Protein AF-A0A5C7VRA2-F1 (afdb_monomer)

Mean predicted aligned error: 5.69 Å

Secondary structure (DSSP, 8-state):
-----GGG--HHHHHHHHHHHHTS--GGGTT--HHHHHHS---TT--

Organism: Aquipseudomonas alcaligenes (NCBI:txid43263)

Sequence (47 aa):
PKGGDFSKLTVEAVSRVVTKINLRPRKRLGWKTPYEVYAGVSVALMC

Foldseek 3Di:
DPDDDPVPDDPVNVVVVVVCQQCAQDVVVVRHGVVCVVVVHGPPPPD

Solvent-accessible surface area (backbone atoms only — not comparable to full-atom values): 3054 Å² total; per-residue (Å²): 126,97,74,80,69,67,89,78,61,51,71,66,61,51,49,55,50,51,52,53,57,34,68,38,61,31,76,94,57,79,53,38,20,58,47,32,69,73,71,74,48,81,72,92,77,80,124

Nearest PDB structures (foldseek):
  8wd8-assembly1_B  TM=4.509E-01  e=9.219E+00  Thermococcus thioreducens

pLDDT: mean 87.21, std 13.99, range [38.5, 96.44]

Structure (mmCIF, N/CA/C/O backbone):
data_AF-A0A5C7VRA2-F1
#
_entry.id   AF-A0A5C7VRA2-F1
#
loop_
_atom_site.group_PDB
_atom_site.id
_atom_site.type_symbol
_atom_site.label_atom_id
_atom_site.label_alt_id
_atom_site.label_comp_id
_atom_site.label_asym_id
_atom_site.label_entity_id
_atom_site.label_seq_id
_atom_site.pdbx_PDB_ins_code
_atom_site.Cartn_x
_atom_site.Cartn_y
_atom_site.Cartn_z
_atom_site.occupancy
_atom_site.B_iso_or_equiv
_atom_site.auth_seq_id
_atom_site.auth_comp_id
_atom_site.auth_asym_id
_atom_site.auth_atom_id
_atom_site.pdbx_PDB_model_num
ATOM 1 N N . PRO A 1 1 ? 4.525 -5.703 22.686 1.00 55.12 1 PRO A N 1
ATOM 2 C CA . PRO A 1 1 ? 3.874 -6.495 21.613 1.00 55.12 1 PRO A CA 1
ATOM 3 C C . PRO A 1 1 ? 3.321 -5.584 20.509 1.00 55.12 1 PRO A C 1
ATOM 5 O O . PRO A 1 1 ? 2.973 -4.438 20.784 1.00 55.12 1 PRO A O 1
ATOM 8 N N . LYS A 1 2 ? 3.188 -6.098 19.279 1.00 58.44 2 LYS A N 1
ATOM 9 C CA . LYS A 1 2 ? 2.121 -5.587 18.407 1.00 58.44 2 LYS A CA 1
ATOM 10 C C . LYS A 1 2 ? 0.815 -5.772 19.188 1.00 58.44 2 LYS A C 1
ATOM 12 O O . LYS A 1 2 ? 0.530 -6.887 19.605 1.00 58.44 2 LYS A O 1
ATOM 17 N N . GLY A 1 3 ? 0.107 -4.687 19.474 1.00 73.00 3 GLY A N 1
ATOM 18 C CA . GLY A 1 3 ? -1.046 -4.697 20.384 1.00 73.00 3 GLY A CA 1
ATOM 19 C C . GLY A 1 3 ? -1.911 -3.449 20.251 1.00 73.00 3 GLY A C 1
ATOM 20 O O . GLY A 1 3 ? -2.586 -3.065 21.197 1.00 73.00 3 GLY A O 1
ATOM 21 N N . GLY A 1 4 ? -1.832 -2.781 19.097 1.00 81.12 4 GLY A N 1
ATOM 22 C CA . GLY A 1 4 ? -2.740 -1.690 18.777 1.00 81.12 4 GLY A CA 1
ATOM 23 C C . GLY A 1 4 ? -4.151 -2.241 18.612 1.00 81.12 4 GLY A C 1
ATOM 24 O O . GLY A 1 4 ? -4.349 -3.240 17.923 1.00 81.12 4 GLY A O 1
ATOM 25 N N . ASP A 1 5 ? -5.105 -1.594 19.265 1.00 86.44 5 ASP A N 1
ATOM 26 C CA . ASP A 1 5 ? -6.516 -1.926 19.162 1.00 86.44 5 ASP A CA 1
ATOM 27 C C . ASP A 1 5 ? -7.056 -1.508 17.786 1.00 86.44 5 ASP A C 1
ATOM 29 O O . ASP A 1 5 ? -7.117 -0.320 17.459 1.00 86.44 5 ASP A O 1
ATOM 33 N N . PHE A 1 6 ? -7.430 -2.495 16.971 1.00 85.38 6 PHE A N 1
ATOM 34 C CA . PHE A 1 6 ? -7.941 -2.275 15.619 1.00 85.38 6 PHE A CA 1
ATOM 35 C C . PHE A 1 6 ? -9.350 -1.671 15.603 1.00 85.38 6 PHE A C 1
ATOM 37 O O . PHE A 1 6 ? -9.724 -1.084 14.592 1.00 85.38 6 PHE A O 1
ATOM 44 N N . SER A 1 7 ? -10.107 -1.742 16.708 1.00 89.06 7 SER A N 1
ATOM 45 C CA . SER A 1 7 ? -11.447 -1.135 16.791 1.00 89.06 7 SER A CA 1
ATOM 46 C C . SER A 1 7 ? -11.423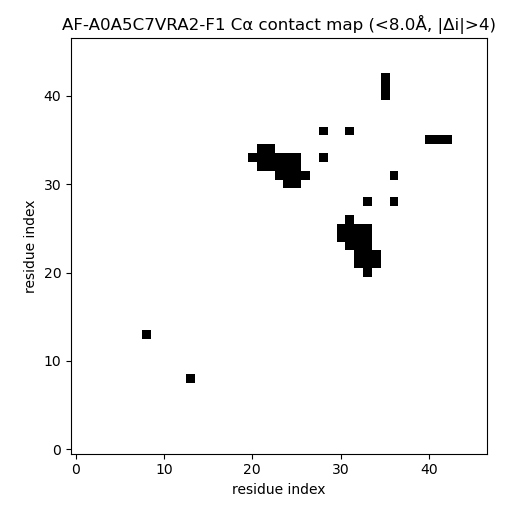 0.395 16.691 1.00 89.06 7 SER A C 1
ATOM 48 O O . SER A 1 7 ? -12.425 1.015 16.352 1.00 89.06 7 SER A O 1
ATOM 50 N N . LYS A 1 8 ? -10.260 1.008 16.939 1.00 88.44 8 LYS A N 1
ATOM 51 C CA . LYS A 1 8 ? -10.045 2.462 16.887 1.00 88.44 8 LYS A CA 1
ATOM 52 C C . LYS A 1 8 ? -9.561 2.954 15.523 1.00 88.44 8 LYS A C 1
ATOM 54 O O . LYS A 1 8 ? -9.298 4.145 15.365 1.00 88.44 8 LYS A O 1
ATOM 59 N N . LEU A 1 9 ? -9.373 2.058 14.554 1.00 90.31 9 LEU A N 1
ATOM 60 C CA . LEU A 1 9 ? -8.886 2.422 13.229 1.00 90.31 9 LEU A CA 1
ATOM 61 C C . LEU A 1 9 ? -10.043 2.7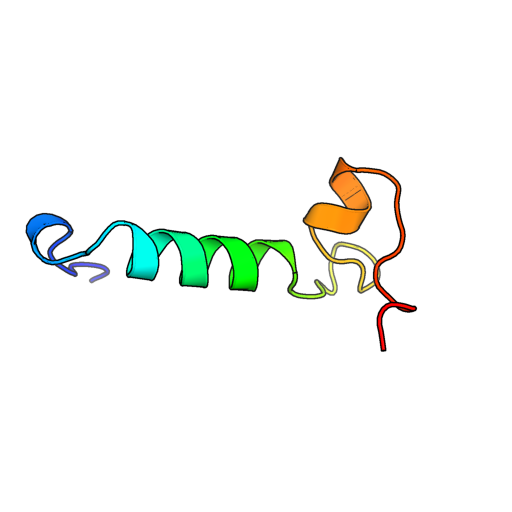46 12.294 1.00 90.31 9 LEU A C 1
ATOM 63 O O . LEU A 1 9 ? -11.034 2.025 12.229 1.00 90.31 9 LEU A O 1
ATOM 67 N N . THR A 1 10 ? -9.864 3.801 11.507 1.00 94.38 10 THR A N 1
ATOM 68 C CA . THR A 1 10 ? -10.773 4.119 10.410 1.00 94.38 10 THR A CA 1
ATOM 69 C C . THR A 1 10 ? -10.317 3.440 9.121 1.00 94.38 10 THR A C 1
ATOM 71 O O . THR A 1 10 ? -9.139 3.098 8.948 1.00 94.38 10 THR A O 1
ATOM 74 N N . VAL A 1 11 ? -11.244 3.272 8.179 1.00 94.56 11 VAL A N 1
ATOM 75 C CA . VAL A 1 11 ? -10.952 2.680 6.867 1.00 94.56 11 VAL A CA 1
ATOM 76 C C . VAL A 1 11 ? -9.929 3.525 6.101 1.00 94.56 11 VAL A C 1
ATOM 78 O O . VAL A 1 11 ? -9.036 2.981 5.452 1.00 94.56 11 VAL A O 1
ATOM 81 N N . GLU A 1 12 ? -9.980 4.850 6.229 1.00 95.81 12 GLU A N 1
ATOM 82 C CA . GLU A 1 12 ? -9.045 5.776 5.582 1.00 95.81 12 GLU A CA 1
ATOM 83 C C . GLU A 1 12 ? -7.628 5.609 6.134 1.00 95.81 12 GLU A C 1
ATOM 85 O O . GLU A 1 12 ? -6.655 5.640 5.376 1.00 95.81 12 GLU A O 1
ATOM 90 N N . ALA A 1 13 ? -7.494 5.400 7.447 1.00 94.12 13 ALA A N 1
ATOM 91 C CA . ALA A 1 13 ? -6.203 5.144 8.075 1.00 94.12 13 ALA A CA 1
ATOM 92 C C . ALA A 1 13 ? -5.588 3.837 7.556 1.00 94.12 13 ALA A C 1
ATOM 94 O O . ALA A 1 13 ? -4.406 3.805 7.201 1.00 94.12 13 ALA A O 1
ATOM 95 N N . VAL A 1 14 ? -6.397 2.780 7.440 1.00 94.81 14 VAL A N 1
ATOM 96 C CA . VAL A 1 14 ? -5.964 1.498 6.867 1.00 94.81 14 VAL A CA 1
ATOM 97 C C . VAL A 1 14 ? -5.571 1.670 5.400 1.00 94.81 14 VAL A C 1
ATOM 99 O O . VAL A 1 14 ? -4.471 1.274 5.014 1.00 94.81 14 VAL A O 1
ATOM 102 N N . SER A 1 15 ? -6.412 2.327 4.600 1.00 95.88 15 SER A N 1
ATOM 103 C CA . SER A 1 15 ? -6.171 2.576 3.175 1.00 95.88 15 SER A CA 1
ATOM 104 C C . SER A 1 15 ? -4.864 3.338 2.937 1.00 95.88 15 SER A C 1
ATOM 106 O O . SER A 1 15 ? -4.031 2.926 2.129 1.00 95.88 15 SER A O 1
ATOM 108 N N . ARG A 1 16 ? -4.597 4.388 3.725 1.00 96.44 16 ARG A N 1
ATOM 109 C CA . ARG A 1 16 ? -3.332 5.141 3.676 1.00 96.44 16 ARG A CA 1
ATOM 110 C C . ARG A 1 16 ? -2.112 4.257 3.918 1.00 96.44 16 ARG A C 1
ATOM 112 O O . ARG A 1 16 ? -1.107 4.384 3.215 1.00 96.44 16 ARG A O 1
ATOM 119 N N . VAL A 1 17 ? -2.181 3.365 4.906 1.00 95.50 17 VAL A N 1
ATOM 120 C CA . VAL A 1 17 ? -1.076 2.452 5.226 1.00 95.50 17 VAL A CA 1
ATOM 121 C C . VAL A 1 17 ? -0.895 1.405 4.129 1.00 95.50 17 VAL A C 1
ATOM 123 O O . VAL A 1 17 ? 0.241 1.163 3.721 1.00 95.50 17 VAL A O 1
ATOM 126 N N . VAL A 1 18 ? -1.982 0.830 3.610 1.00 96.38 18 VAL A N 1
ATOM 127 C CA . VAL A 1 18 ? -1.949 -0.131 2.496 1.00 96.38 18 VAL A CA 1
ATOM 128 C C . VAL A 1 18 ? -1.300 0.497 1.264 1.00 96.38 18 VAL A C 1
ATOM 130 O O . VAL A 1 18 ? -0.335 -0.057 0.736 1.00 96.38 18 VAL A O 1
ATOM 133 N N . THR A 1 19 ? -1.741 1.692 0.869 1.00 96.00 19 THR A N 1
ATOM 134 C CA . THR A 1 19 ? -1.154 2.452 -0.244 1.00 96.00 19 THR A CA 1
ATOM 135 C C . THR A 1 19 ? 0.335 2.696 -0.021 1.00 96.00 19 THR A C 1
ATOM 137 O O . THR A 1 19 ? 1.154 2.386 -0.884 1.00 96.00 19 THR A O 1
ATOM 140 N N . LYS A 1 20 ? 0.727 3.147 1.177 1.00 96.31 20 LYS A N 1
ATOM 141 C CA . LYS A 1 20 ? 2.141 3.357 1.518 1.00 96.31 20 LYS A CA 1
ATOM 142 C C . LYS A 1 20 ? 2.964 2.070 1.449 1.00 96.31 20 LYS A C 1
ATOM 144 O O . LYS A 1 20 ? 4.125 2.117 1.058 1.00 96.31 20 LYS A O 1
ATOM 149 N N . ILE A 1 21 ? 2.411 0.926 1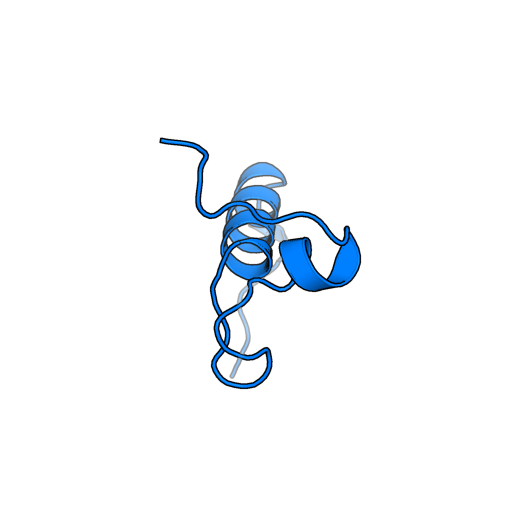.852 1.00 96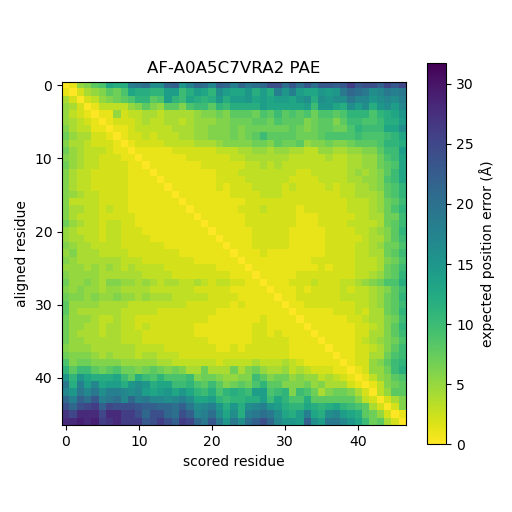.12 21 ILE A N 1
ATOM 150 C CA . ILE A 1 21 ? 3.110 -0.365 1.798 1.00 96.12 21 ILE A CA 1
ATOM 151 C C . ILE A 1 21 ? 3.287 -0.824 0.349 1.00 96.12 21 ILE A C 1
ATOM 153 O O . ILE A 1 21 ? 4.392 -1.246 -0.006 1.00 96.12 21 ILE A O 1
ATOM 157 N N . ASN A 1 22 ? 2.231 -0.723 -0.459 1.00 96.00 22 ASN A N 1
ATOM 158 C CA . ASN A 1 22 ? 2.198 -1.200 -1.841 1.00 96.00 22 ASN A CA 1
ATOM 159 C C . ASN A 1 22 ? 3.014 -0.335 -2.799 1.00 96.00 22 ASN A C 1
ATOM 161 O O . ASN A 1 22 ? 3.568 -0.871 -3.752 1.00 96.00 22 ASN A O 1
ATOM 165 N N . LEU A 1 23 ? 3.143 0.963 -2.515 1.00 95.19 23 LEU A N 1
ATOM 166 C CA . LEU A 1 23 ? 3.952 1.903 -3.295 1.00 95.19 23 LEU A CA 1
ATOM 167 C C . LEU A 1 23 ? 5.387 2.051 -2.774 1.00 95.19 23 LEU A C 1
ATOM 169 O O . LEU A 1 23 ? 6.132 2.890 -3.266 1.00 95.19 23 LEU A O 1
ATOM 173 N N . ARG A 1 24 ? 5.809 1.273 -1.768 1.00 95.25 24 ARG A N 1
ATOM 174 C CA . ARG A 1 24 ? 7.166 1.383 -1.216 1.00 95.25 24 ARG A CA 1
ATOM 175 C C . ARG A 1 24 ? 8.153 0.482 -1.964 1.00 95.25 24 ARG A C 1
ATOM 177 O O . ARG A 1 24 ? 8.010 -0.740 -1.861 1.00 95.25 24 ARG A O 1
ATOM 184 N N . P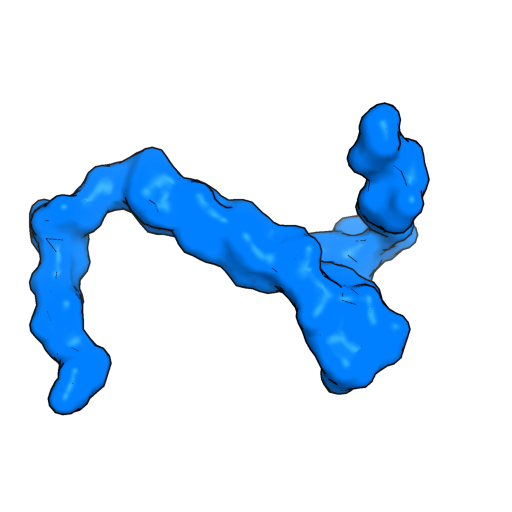RO A 1 25 ? 9.214 1.036 -2.581 1.00 95.62 25 PRO A N 1
ATOM 185 C CA . PRO A 1 25 ? 10.318 0.268 -3.154 1.00 95.62 25 PRO A CA 1
ATOM 186 C C . PRO A 1 25 ? 10.933 -0.719 -2.158 1.00 95.62 25 PRO A C 1
ATOM 188 O O . PRO A 1 25 ? 11.212 -0.368 -1.003 1.00 95.62 25 PRO A O 1
ATOM 191 N N . ARG A 1 26 ? 11.168 -1.966 -2.585 1.00 96.25 26 ARG A N 1
ATOM 192 C CA . ARG A 1 26 ? 11.784 -3.009 -1.746 1.00 96.25 26 ARG A CA 1
ATOM 193 C C . ARG A 1 26 ? 13.072 -3.524 -2.376 1.00 96.25 26 ARG A C 1
ATOM 195 O O . ARG A 1 26 ? 13.064 -3.984 -3.510 1.00 96.25 26 ARG A O 1
ATOM 202 N N . LYS A 1 27 ? 14.158 -3.571 -1.594 1.00 95.75 27 LYS A N 1
ATOM 203 C CA . LYS A 1 27 ? 15.456 -4.146 -2.010 1.00 95.75 27 LYS A CA 1
ATOM 204 C C . LYS A 1 27 ? 15.318 -5.545 -2.623 1.00 95.75 27 LYS A C 1
ATOM 206 O O . LYS A 1 27 ? 15.878 -5.811 -3.676 1.00 95.75 27 LYS A O 1
ATOM 211 N N . ARG A 1 28 ? 14.508 -6.410 -2.001 1.00 96.00 28 ARG A N 1
ATOM 212 C CA . ARG A 1 28 ? 14.244 -7.784 -2.471 1.00 96.00 28 ARG A CA 1
ATOM 213 C C . ARG A 1 28 ? 13.561 -7.846 -3.845 1.00 96.00 28 ARG A C 1
ATOM 215 O O . ARG A 1 28 ? 13.684 -8.855 -4.522 1.00 96.00 28 ARG A O 1
ATOM 222 N N . LEU A 1 29 ? 12.854 -6.792 -4.249 1.00 93.31 29 LEU A N 1
ATOM 223 C CA . LEU A 1 29 ? 12.159 -6.699 -5.536 1.00 93.31 29 LEU A CA 1
ATOM 224 C C . LEU A 1 29 ? 12.984 -5.922 -6.577 1.00 93.31 29 LEU A C 1
ATOM 226 O O . LEU A 1 29 ? 12.422 -5.351 -7.506 1.00 93.31 29 LEU A O 1
ATOM 230 N N . GLY A 1 30 ? 14.306 -5.819 -6.394 1.00 93.56 30 GLY A N 1
ATOM 231 C CA . GLY A 1 30 ? 15.157 -5.005 -7.266 1.00 93.56 30 GLY A CA 1
ATOM 232 C C . GLY A 1 30 ? 14.797 -3.519 -7.214 1.00 93.56 30 GLY A C 1
ATOM 233 O O . GLY A 1 30 ? 14.840 -2.844 -8.233 1.00 93.56 30 GLY A O 1
ATOM 234 N N . TRP A 1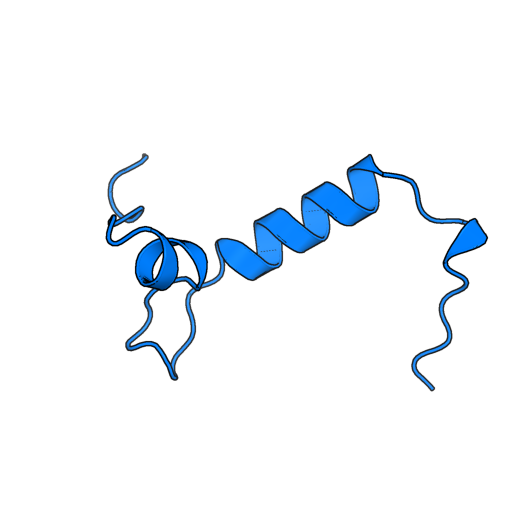 31 ? 14.383 -3.032 -6.039 1.00 93.06 31 TRP A N 1
ATOM 235 C CA . TRP A 1 31 ? 13.872 -1.674 -5.814 1.00 93.06 31 TRP A CA 1
ATOM 236 C C . TRP A 1 31 ? 12.554 -1.330 -6.515 1.00 93.06 31 TRP A C 1
ATOM 238 O O . TRP A 1 31 ? 12.123 -0.184 -6.449 1.00 93.06 31 TRP A O 1
ATOM 248 N N . LYS A 1 32 ? 11.842 -2.313 -7.069 1.00 93.06 32 LYS A N 1
ATOM 249 C CA . LYS A 1 32 ? 10.444 -2.135 -7.472 1.00 93.06 32 LYS A CA 1
ATOM 250 C C . LYS A 1 32 ? 9.515 -2.132 -6.258 1.00 93.06 32 LYS A C 1
ATOM 252 O O . LYS A 1 32 ? 9.827 -2.684 -5.191 1.00 93.06 32 LYS A O 1
ATOM 257 N N . THR A 1 33 ? 8.370 -1.486 -6.404 1.00 95.62 33 THR A N 1
ATOM 258 C CA . THR A 1 33 ? 7.276 -1.530 -5.434 1.00 95.62 33 THR A CA 1
ATOM 259 C C . THR A 1 33 ? 6.496 -2.846 -5.570 1.00 95.62 33 THR A C 1
ATOM 261 O O . THR A 1 33 ? 6.461 -3.435 -6.654 1.00 95.62 33 THR A O 1
ATOM 264 N N . PRO A 1 34 ? 5.849 -3.340 -4.498 1.00 96.12 34 PRO A N 1
ATOM 265 C CA . PRO A 1 34 ? 4.939 -4.480 -4.600 1.00 96.12 34 PRO A CA 1
ATOM 266 C C . PRO A 1 34 ? 3.865 -4.306 -5.682 1.00 96.12 34 PRO A C 1
ATOM 268 O O . PRO A 1 34 ? 3.560 -5.263 -6.389 1.00 96.12 34 PRO A O 1
ATOM 271 N N . TYR A 1 35 ? 3.336 -3.089 -5.839 1.00 95.31 35 TYR A N 1
ATOM 272 C CA . TYR A 1 35 ? 2.350 -2.776 -6.870 1.00 95.31 35 TYR A CA 1
ATOM 273 C C . TYR A 1 35 ? 2.903 -2.967 -8.288 1.00 95.31 35 TYR A C 1
ATOM 275 O O . TYR A 1 35 ? 2.275 -3.646 -9.091 1.00 95.31 35 TYR A O 1
ATOM 283 N N . GLU A 1 36 ? 4.095 -2.444 -8.585 1.00 94.06 36 GLU A N 1
ATOM 284 C CA . GLU A 1 36 ? 4.733 -2.598 -9.904 1.00 94.06 36 GLU A CA 1
ATOM 285 C C . GLU A 1 36 ? 4.981 -4.062 -10.267 1.00 94.06 36 GLU A C 1
ATOM 287 O O . GLU A 1 36 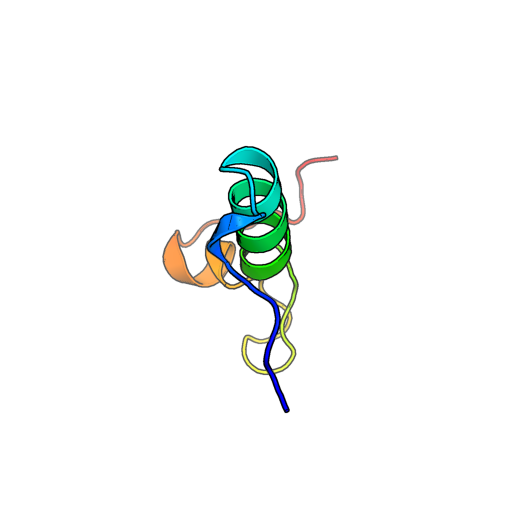? 4.777 -4.472 -11.406 1.00 94.06 36 GLU A O 1
ATOM 292 N N . VAL A 1 37 ? 5.409 -4.867 -9.292 1.00 94.75 37 VAL A N 1
ATOM 293 C CA . VAL A 1 37 ? 5.645 -6.300 -9.510 1.00 94.75 37 VAL A CA 1
ATOM 294 C C . VAL A 1 37 ? 4.337 -7.042 -9.778 1.00 94.75 37 VAL A C 1
ATOM 296 O O . VAL A 1 37 ? 4.310 -7.913 -10.640 1.00 94.75 37 VAL A O 1
ATOM 299 N N . TYR A 1 38 ? 3.264 -6.698 -9.063 1.00 94.56 38 TYR A N 1
ATOM 300 C CA . TYR A 1 38 ? 1.956 -7.330 -9.238 1.00 94.56 38 TYR A CA 1
ATOM 301 C C . TYR A 1 38 ? 1.276 -6.924 -10.552 1.00 94.56 38 TYR A C 1
ATOM 303 O O . TYR A 1 38 ? 0.780 -7.776 -11.281 1.00 94.56 38 TYR A O 1
ATOM 311 N N 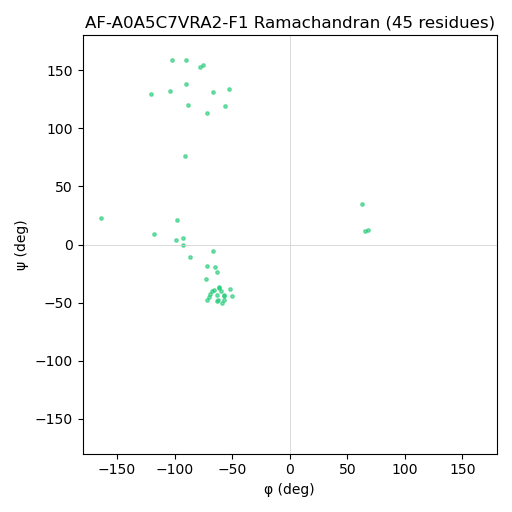. ALA A 1 39 ? 1.254 -5.626 -10.854 1.00 92.31 39 ALA A N 1
ATOM 312 C CA . ALA A 1 39 ? 0.547 -5.075 -12.005 1.00 92.31 39 ALA A CA 1
ATOM 313 C C . ALA A 1 39 ? 1.378 -5.091 -13.301 1.00 92.31 39 ALA A C 1
ATOM 315 O O . ALA A 1 39 ? 0.838 -4.819 -14.369 1.00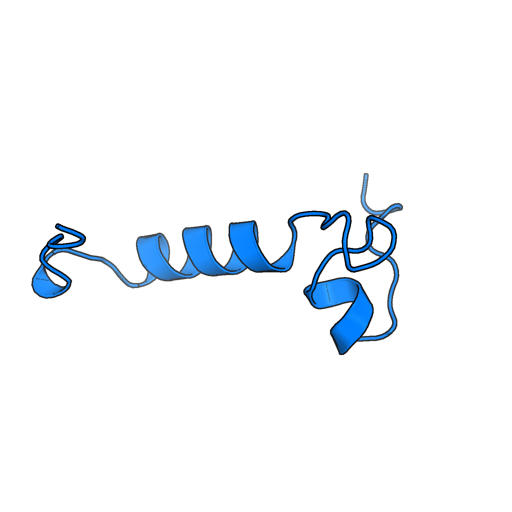 92.31 39 ALA A O 1
ATOM 316 N N . GLY A 1 40 ? 2.683 -5.376 -13.232 1.00 88.81 40 GLY A N 1
ATOM 317 C CA . GLY A 1 40 ? 3.574 -5.368 -14.397 1.00 88.81 40 GLY A CA 1
ATOM 318 C C . GLY A 1 40 ? 3.820 -3.975 -14.991 1.00 88.81 40 GLY A C 1
ATOM 319 O O . GLY A 1 40 ? 4.353 -3.863 -16.092 1.00 88.81 40 GLY A O 1
ATOM 320 N N . VAL A 1 41 ? 3.444 -2.914 -14.273 1.00 85.38 41 VAL A N 1
ATOM 321 C CA . VAL A 1 41 ? 3.630 -1.509 -14.669 1.00 85.38 41 VAL A CA 1
ATOM 322 C C . VAL A 1 41 ? 4.816 -0.899 -13.926 1.00 85.38 41 VAL A C 1
ATOM 324 O O . VAL A 1 41 ? 5.195 -1.391 -12.867 1.00 85.38 41 VAL A O 1
ATOM 327 N N . SER A 1 42 ? 5.394 0.186 -14.444 1.00 78.12 42 SER A N 1
ATOM 328 C CA . SER A 1 42 ? 6.340 1.011 -13.683 1.00 78.12 42 SER A CA 1
ATOM 329 C C . SER A 1 42 ? 5.659 2.300 -13.230 1.00 78.12 42 SER A C 1
ATOM 331 O O . SER A 1 42 ? 5.007 2.965 -14.031 1.00 78.12 42 SER A O 1
ATOM 333 N N . VAL A 1 43 ? 5.811 2.658 -11.952 1.00 72.25 43 VAL A N 1
ATOM 334 C CA . VAL A 1 43 ? 5.285 3.911 -11.378 1.00 72.25 43 VAL A CA 1
ATOM 335 C C . VAL A 1 43 ? 6.350 5.006 -11.285 1.00 72.25 43 VAL A C 1
ATOM 337 O O . VAL A 1 43 ? 6.064 6.094 -10.797 1.00 72.25 43 VAL A O 1
ATOM 340 N N . ALA A 1 44 ? 7.565 4.756 -11.784 1.00 66.81 44 ALA A N 1
ATOM 341 C CA . ALA A 1 44 ? 8.695 5.685 -11.707 1.00 66.81 44 ALA A CA 1
ATOM 342 C C . ALA A 1 44 ? 8.519 6.990 -12.517 1.00 66.81 44 ALA A C 1
ATOM 344 O O . ALA A 1 44 ? 9.368 7.869 -12.418 1.00 66.81 44 ALA A O 1
ATOM 345 N N . LEU A 1 45 ? 7.444 7.127 -13.303 1.00 56.03 45 LEU A N 1
ATOM 346 C CA . LEU A 1 45 ? 7.216 8.263 -14.207 1.00 56.03 45 LEU A CA 1
ATOM 347 C C . LEU A 1 45 ? 5.970 9.105 -13.891 1.00 56.03 45 LEU A C 1
ATOM 349 O O . LEU A 1 45 ? 5.615 9.971 -14.683 1.00 56.03 45 LEU A O 1
ATOM 353 N N . MET A 1 46 ? 5.298 8.893 -12.759 1.00 53.72 46 MET A N 1
ATOM 354 C CA . MET A 1 46 ? 4.185 9.763 -12.354 1.00 53.72 46 MET A CA 1
ATOM 355 C C . MET A 1 46 ? 4.726 10.905 -11.481 1.00 53.72 46 MET A C 1
ATOM 357 O O . MET A 1 46 ? 4.646 10.840 -10.255 1.00 53.72 46 MET A O 1
ATOM 361 N N . CYS A 1 47 ? 5.356 11.891 -12.127 1.00 38.50 47 CYS A N 1
ATOM 362 C CA . CYS A 1 47 ? 5.657 13.202 -11.542 1.00 38.50 47 CYS A CA 1
ATOM 363 C C . CYS A 1 47 ? 4.473 14.150 -11.731 1.00 38.50 47 CYS A C 1
ATOM 365 O O . CYS A 1 47 ? 3.894 14.141 -12.840 1.00 38.50 47 CYS A O 1
#

Radius of gyration: 13.8 Å; Cα contacts (8 Å, |Δi|>4): 26; chains: 1; bounding box: 27×21×36 Å